Protein AF-A0A436WQN7-F1 (afdb_monomer)

Radius of gyration: 18.8 Å; Cα contacts (8 Å, |Δi|>4): 20; chains: 1; bounding box: 37×25×53 Å

Mean predicted aligned error: 8.04 Å

Secondary structure (DSSP, 8-state):
-PPP--S---TT-TT--PPPPPSSHHHHHHHHHH-HHHHHHS-HHHHHHHHHHHHHHHHHHHTPPPHHHHHHHHTT-

Sequence (77 aa):
KELSPGEPTGGEGQGLTLAKLPPDWASAIASFEGGPLVAEIFPATLRQSFVACKRQELNTFALNVSDFEIETYLESV

Structure (mmCIF, N/CA/C/O backbone):
data_AF-A0A436WQN7-F1
#
_entry.id   AF-A0A436WQN7-F1
#
loop_
_atom_site.group_PDB
_atom_site.id
_atom_site.type_symbol
_atom_site.label_atom_id
_atom_site.label_alt_id
_atom_site.label_comp_id
_atom_site.label_asym_id
_atom_site.label_entity_id
_atom_site.label_seq_id
_atom_site.pdbx_PDB_ins_code
_atom_site.Cartn_x
_atom_site.Cartn_y
_atom_site.Cartn_z
_atom_site.occupancy
_atom_site.B_iso_or_equiv
_atom_site.auth_seq_id
_atom_site.auth_comp_id
_atom_site.auth_asym_id
_atom_site.auth_atom_id
_atom_site.pdbx_PDB_model_num
ATOM 1 N N . LYS A 1 1 ? -8.939 -2.287 23.831 1.00 75.00 1 LYS A N 1
ATOM 2 C CA . LYS A 1 1 ? -8.268 -3.598 23.672 1.00 75.00 1 LYS A CA 1
ATOM 3 C C . LYS A 1 1 ? -6.794 -3.366 23.949 1.00 75.00 1 LYS A C 1
ATOM 5 O O . LYS A 1 1 ? -6.229 -2.503 23.293 1.00 75.00 1 LYS A O 1
ATOM 10 N N . GLU A 1 2 ? -6.210 -4.020 24.947 1.00 83.44 2 GLU A N 1
ATOM 11 C CA . GLU A 1 2 ? -4.770 -3.898 25.195 1.00 83.44 2 GLU A CA 1
ATOM 12 C C . GLU A 1 2 ? -4.022 -4.726 24.144 1.00 83.44 2 GLU A C 1
ATOM 14 O O .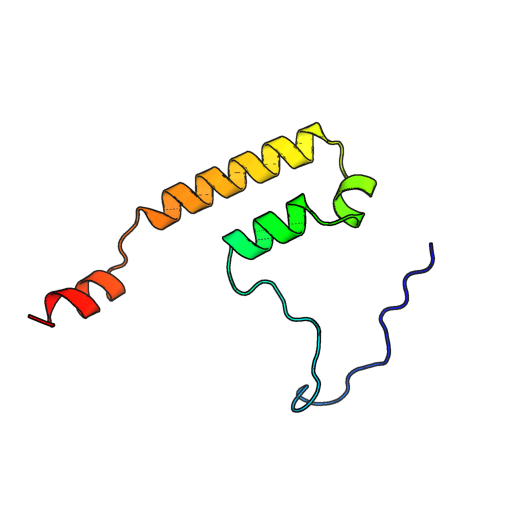 GLU A 1 2 ? -4.320 -5.905 23.947 1.00 83.44 2 GLU A O 1
ATOM 19 N N . LEU A 1 3 ? -3.121 -4.081 23.403 1.00 83.50 3 LEU A N 1
ATOM 20 C CA . LEU A 1 3 ? -2.266 -4.722 22.408 1.00 83.50 3 LEU A CA 1
ATOM 21 C C . LEU A 1 3 ? -0.909 -4.985 23.063 1.00 83.50 3 LEU A C 1
ATOM 23 O O . LEU A 1 3 ? -0.263 -4.046 23.522 1.00 83.50 3 LEU A O 1
ATOM 27 N N . SER A 1 4 ? -0.489 -6.251 23.115 1.00 87.94 4 SER A N 1
ATOM 28 C CA . SER A 1 4 ? 0.852 -6.620 23.574 1.00 87.94 4 SER A CA 1
ATOM 29 C C . SER A 1 4 ? 1.804 -6.687 22.375 1.00 87.94 4 SER A C 1
ATOM 31 O O . SER A 1 4 ? 1.457 -7.331 21.383 1.00 87.94 4 SER A O 1
ATOM 33 N N . PRO A 1 5 ? 2.990 -6.057 22.440 1.00 82.94 5 PRO A N 1
ATOM 34 C CA . PRO A 1 5 ? 3.972 -6.087 21.356 1.00 82.94 5 PRO A CA 1
ATOM 35 C C . PRO A 1 5 ? 4.704 -7.437 21.220 1.00 82.94 5 PRO A C 1
ATOM 37 O O . PRO A 1 5 ? 5.472 -7.607 20.278 1.00 82.94 5 PRO A O 1
ATOM 40 N N . GLY A 1 6 ? 4.462 -8.396 22.122 1.00 85.94 6 GLY A N 1
ATOM 41 C CA . GLY A 1 6 ? 5.190 -9.667 22.183 1.00 85.94 6 GLY A CA 1
ATOM 42 C C . GLY A 1 6 ? 6.470 -9.583 23.020 1.00 85.94 6 GLY A C 1
ATOM 43 O O . GLY A 1 6 ? 6.747 -8.565 23.656 1.00 85.94 6 GLY A O 1
ATOM 44 N N . GLU A 1 7 ? 7.232 -10.678 23.061 1.00 85.69 7 GLU A N 1
ATOM 45 C CA . GLU A 1 7 ? 8.521 -10.715 23.759 1.00 8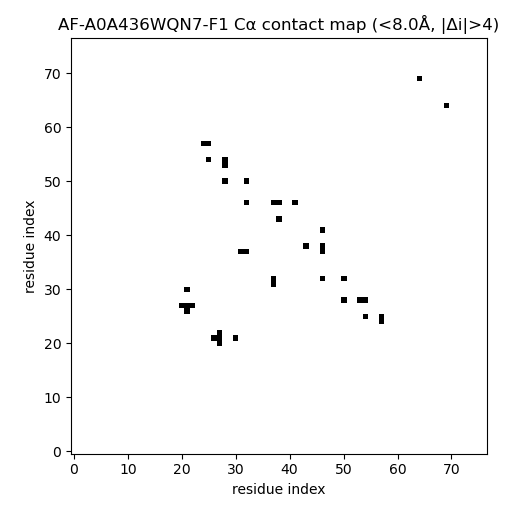5.69 7 GLU A CA 1
ATOM 46 C C . GLU A 1 7 ? 9.595 -9.934 22.979 1.00 85.69 7 GLU A C 1
ATOM 48 O O . GLU A 1 7 ? 9.611 -9.984 21.746 1.00 85.69 7 GLU A O 1
ATOM 53 N N . PRO A 1 8 ? 10.519 -9.228 23.661 1.00 84.31 8 PRO A N 1
ATOM 54 C CA . PRO A 1 8 ? 11.624 -8.549 22.998 1.00 84.31 8 PRO A CA 1
ATOM 55 C C . PRO A 1 8 ? 12.483 -9.529 22.196 1.00 84.31 8 PRO A C 1
ATOM 57 O O . PRO A 1 8 ? 13.095 -10.445 22.744 1.00 84.31 8 PRO A O 1
ATOM 60 N N . THR A 1 9 ? 12.586 -9.305 20.893 1.00 77.69 9 THR A N 1
ATOM 61 C CA . THR A 1 9 ? 13.538 -10.017 20.041 1.00 77.69 9 THR A CA 1
ATOM 62 C C . THR A 1 9 ? 14.913 -9.369 20.206 1.00 77.69 9 THR A C 1
ATOM 64 O O . THR A 1 9 ? 15.149 -8.281 19.685 1.00 77.69 9 THR A O 1
ATOM 67 N N . GLY A 1 10 ? 15.810 -9.983 20.983 1.00 71.00 10 GLY A N 1
ATOM 68 C CA . GLY A 1 10 ? 17.214 -9.557 21.061 1.00 71.00 10 GLY A CA 1
ATOM 69 C C . GLY A 1 10 ? 18.017 -9.893 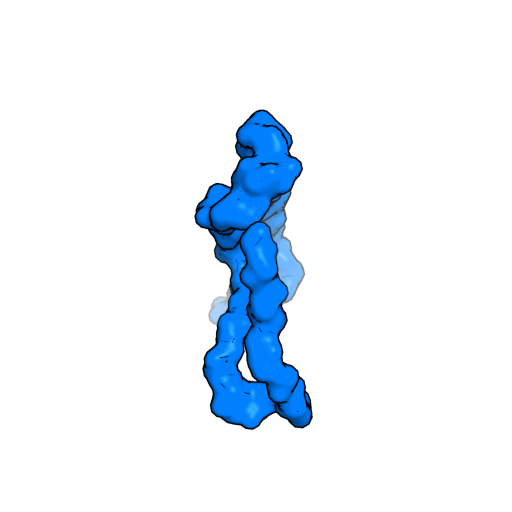19.788 1.00 71.00 10 GLY A C 1
ATOM 70 O O . GLY A 1 10 ? 17.579 -10.705 18.976 1.00 71.00 10 GLY A O 1
ATOM 71 N N . GLY A 1 11 ? 19.220 -9.315 19.647 1.00 71.75 11 GLY A N 1
ATOM 72 C CA . GLY A 1 11 ? 20.204 -9.649 18.597 1.00 71.75 11 GLY A CA 1
ATOM 73 C C . GLY A 1 11 ? 19.792 -9.318 17.150 1.00 71.75 11 GLY A C 1
ATOM 74 O O . GLY A 1 11 ? 18.769 -8.691 16.907 1.00 71.75 11 GLY A O 1
ATOM 75 N N . GLU A 1 12 ? 20.591 -9.776 16.176 1.00 65.94 12 GLU A N 1
ATOM 76 C CA . GLU A 1 12 ? 20.406 -9.592 14.715 1.00 65.94 12 GLU A CA 1
ATOM 77 C C . GLU A 1 12 ? 19.179 -10.335 14.123 1.00 65.94 12 GLU A C 1
ATOM 79 O O . GLU A 1 12 ? 19.096 -10.546 12.916 1.00 65.94 12 GLU A O 1
ATOM 84 N N . GLY A 1 13 ? 18.224 -10.804 14.939 1.00 61.66 13 GLY A N 1
ATOM 85 C CA . GLY A 1 13 ? 17.027 -11.520 14.465 1.00 61.66 13 GLY A CA 1
ATOM 86 C C . GLY A 1 13 ? 17.297 -12.846 13.728 1.00 61.66 13 GLY A C 1
ATOM 87 O O . GLY A 1 13 ? 16.366 -13.480 13.229 1.00 61.66 13 GLY A O 1
ATOM 88 N N . GLN A 1 14 ? 18.556 -13.287 13.656 1.00 58.94 14 GLN A N 1
ATOM 89 C CA . GLN A 1 14 ? 18.975 -14.499 12.959 1.00 58.94 14 GLN A CA 1
ATOM 90 C C . GLN A 1 14 ? 18.409 -15.738 13.673 1.00 58.94 14 GLN A C 1
ATOM 92 O O . GLN A 1 14 ? 18.712 -15.993 14.835 1.00 58.94 14 GLN A O 1
ATOM 97 N N . GLY A 1 15 ? 17.573 -16.509 12.971 1.00 66.44 15 GLY A N 1
ATOM 98 C CA . GLY A 1 15 ? 16.994 -17.768 13.462 1.00 66.44 15 GLY A CA 1
ATOM 99 C C . GLY A 1 15 ? 15.565 -17.679 14.009 1.00 66.44 15 GLY A C 1
ATOM 100 O O . GLY A 1 15 ? 14.969 -18.717 14.289 1.00 66.44 15 GLY A O 1
ATOM 101 N N . LEU A 1 16 ? 14.975 -16.482 14.113 1.00 73.12 16 LEU A N 1
ATOM 102 C CA . LEU A 1 16 ? 13.580 -16.317 14.530 1.00 73.12 16 LEU A CA 1
ATOM 103 C C . LEU A 1 16 ? 12.645 -16.250 13.315 1.00 73.12 16 LEU A C 1
ATOM 105 O O . LEU A 1 16 ? 12.867 -15.489 12.373 1.00 73.12 16 LEU A O 1
ATOM 109 N N . THR A 1 17 ? 11.559 -17.028 13.343 1.00 76.62 17 THR A N 1
ATOM 110 C CA . THR A 1 17 ? 10.490 -16.928 12.336 1.00 76.62 17 THR A CA 1
ATOM 111 C C . THR A 1 17 ? 9.514 -15.836 12.762 1.00 76.62 17 THR A C 1
ATOM 113 O O . THR A 1 17 ? 8.533 -16.101 13.453 1.00 76.62 17 THR A O 1
ATOM 116 N N . LEU A 1 18 ? 9.816 -14.592 12.389 1.00 81.81 18 LEU A N 1
ATOM 117 C CA . LEU A 1 18 ? 8.971 -13.429 12.666 1.00 81.81 18 LEU A CA 1
ATOM 118 C C . LEU A 1 18 ? 8.025 -13.134 11.500 1.00 81.81 18 LEU A C 1
ATOM 120 O O . LEU A 1 18 ? 8.320 -13.452 10.343 1.00 81.81 18 LEU A O 1
ATOM 124 N N . ALA A 1 19 ? 6.899 -12.486 11.808 1.00 85.19 19 ALA A N 1
ATOM 125 C CA . ALA A 1 19 ? 6.031 -11.921 10.784 1.00 85.19 19 ALA A CA 1
ATOM 126 C C . ALA A 1 19 ? 6.833 -10.908 9.956 1.00 85.19 19 ALA A C 1
ATOM 128 O O . ALA A 1 19 ? 7.405 -9.959 10.494 1.00 85.19 19 ALA A O 1
ATOM 129 N N . LYS A 1 20 ? 6.906 -11.142 8.647 1.00 87.44 20 LYS A N 1
ATOM 130 C CA . LYS A 1 20 ? 7.632 -10.277 7.718 1.00 87.44 20 LYS A CA 1
ATOM 131 C C . LYS A 1 20 ? 6.719 -9.175 7.206 1.00 87.44 20 LYS A C 1
ATOM 133 O O . LYS A 1 20 ? 5.501 -9.341 7.136 1.00 87.44 20 LYS A O 1
ATOM 138 N N . LEU A 1 21 ? 7.332 -8.065 6.808 1.00 91.81 21 LEU A N 1
ATOM 139 C CA . LEU A 1 21 ? 6.633 -7.055 6.030 1.00 91.81 21 LEU A CA 1
ATOM 140 C C . LEU A 1 21 ? 6.220 -7.636 4.668 1.00 91.81 21 LEU A C 1
ATOM 142 O O . LEU A 1 21 ? 6.893 -8.543 4.164 1.00 91.81 21 LEU A O 1
ATOM 146 N N . PRO A 1 22 ? 5.138 -7.115 4.065 1.00 95.56 22 PRO A N 1
ATOM 147 C CA . PRO A 1 22 ? 4.804 -7.425 2.685 1.00 95.56 22 PRO A CA 1
ATOM 148 C C . PRO A 1 22 ? 6.026 -7.187 1.780 1.00 95.56 22 PRO A C 1
ATOM 150 O O . PRO A 1 22 ? 6.664 -6.140 1.904 1.00 95.56 22 PRO A O 1
ATOM 153 N N . PRO A 1 23 ? 6.377 -8.143 0.904 1.00 94.31 23 PRO A N 1
ATOM 154 C CA . PRO A 1 23 ? 7.628 -8.091 0.145 1.00 94.31 23 PRO A CA 1
ATOM 155 C C . PRO A 1 23 ? 7.574 -7.119 -1.038 1.00 94.31 23 PRO A C 1
ATOM 157 O O . PRO A 1 23 ? 8.606 -6.786 -1.611 1.00 94.31 23 PRO A O 1
ATOM 160 N N . ASP A 1 24 ? 6.376 -6.677 -1.408 1.00 94.38 24 ASP A N 1
ATOM 161 C CA . ASP A 1 24 ? 6.129 -5.834 -2.563 1.00 94.38 24 ASP A CA 1
ATOM 162 C C . ASP A 1 24 ? 4.933 -4.903 -2.320 1.00 94.38 24 ASP A C 1
ATOM 164 O O . ASP A 1 24 ? 4.156 -5.045 -1.365 1.00 94.38 24 ASP A O 1
ATOM 168 N N . TRP A 1 25 ? 4.787 -3.929 -3.216 1.00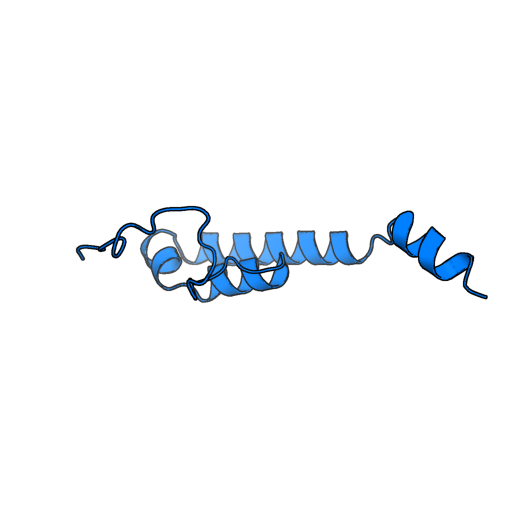 94.94 25 TRP A N 1
ATOM 169 C CA . TRP A 1 25 ? 3.762 -2.900 -3.113 1.00 94.94 25 TRP A CA 1
ATOM 170 C C . TRP A 1 25 ? 2.337 -3.464 -3.253 1.00 94.94 25 TRP A C 1
ATOM 172 O O . TRP A 1 25 ? 1.442 -3.054 -2.510 1.00 94.94 25 TRP A O 1
ATOM 182 N N . ALA A 1 26 ? 2.108 -4.443 -4.132 1.00 96.44 26 ALA A N 1
ATOM 183 C CA . ALA A 1 26 ? 0.787 -5.045 -4.315 1.00 96.44 26 ALA A CA 1
ATOM 184 C C . ALA A 1 26 ? 0.331 -5.776 -3.041 1.00 96.44 26 ALA A C 1
ATOM 186 O O . ALA A 1 26 ? -0.786 -5.565 -2.558 1.00 96.44 26 ALA A O 1
ATOM 187 N N . SER A 1 27 ? 1.228 -6.561 -2.444 1.00 96.56 27 SER A N 1
ATOM 188 C CA . SER A 1 27 ? 1.012 -7.269 -1.181 1.00 96.56 27 SER A CA 1
ATOM 189 C C . SER A 1 27 ? 0.763 -6.308 -0.011 1.00 96.56 27 SER A C 1
ATOM 191 O O . SER A 1 27 ? -0.049 -6.597 0.875 1.00 96.56 27 SER A O 1
ATOM 193 N N . ALA A 1 28 ? 1.409 -5.137 -0.003 1.00 96.75 28 ALA A N 1
ATOM 194 C CA . ALA A 1 28 ? 1.171 -4.100 1.000 1.00 96.75 28 ALA A CA 1
ATOM 195 C C . ALA A 1 28 ? -0.221 -3.461 0.862 1.00 96.75 28 ALA A C 1
ATOM 197 O O . ALA A 1 28 ? -0.917 -3.287 1.865 1.00 96.75 28 ALA A O 1
ATOM 198 N N . ILE A 1 29 ? -0.661 -3.169 -0.369 1.00 96.81 29 ILE A N 1
ATOM 199 C CA . ILE A 1 29 ? -2.015 -2.660 -0.642 1.00 96.81 29 ILE A CA 1
ATOM 200 C C . ILE A 1 29 ? -3.068 -3.680 -0.189 1.00 96.81 29 ILE A C 1
ATOM 202 O O . ILE A 1 29 ? -4.022 -3.305 0.493 1.00 96.81 29 ILE A O 1
ATOM 206 N N . ALA A 1 30 ? -2.878 -4.964 -0.508 1.00 95.81 30 ALA A N 1
ATOM 207 C CA . ALA A 1 30 ? -3.785 -6.033 -0.086 1.00 95.81 30 ALA A CA 1
ATOM 208 C C . ALA A 1 30 ? -3.851 -6.162 1.447 1.00 95.81 30 ALA A C 1
ATOM 210 O O . ALA A 1 30 ? -4.935 -6.284 2.020 1.00 95.81 30 ALA A O 1
ATOM 211 N N . SER A 1 31 ? -2.699 -6.066 2.120 1.00 95.25 31 SER A N 1
ATOM 212 C CA . SER A 1 31 ? -2.612 -6.107 3.586 1.00 95.25 31 SER A CA 1
ATOM 213 C C . SER A 1 31 ? -3.323 -4.919 4.246 1.00 95.25 31 SER A C 1
ATOM 215 O O . SER A 1 31 ? -3.966 -5.083 5.280 1.00 95.25 31 SER A O 1
ATOM 217 N N . PHE A 1 32 ? -3.250 -3.728 3.643 1.00 95.62 32 PHE A N 1
ATOM 218 C CA . PHE A 1 32 ? -3.977 -2.543 4.106 1.00 95.62 32 PHE A CA 1
ATOM 219 C C . PHE A 1 32 ? -5.495 -2.674 3.905 1.00 95.62 32 PHE A C 1
ATOM 221 O O . PHE A 1 32 ? -6.266 -2.321 4.795 1.00 95.62 32 PHE A O 1
ATOM 228 N N . GLU A 1 33 ? -5.932 -3.182 2.749 1.00 95.25 33 GLU A N 1
ATOM 229 C CA . GLU A 1 33 ? -7.354 -3.331 2.408 1.00 95.25 33 GLU A CA 1
ATOM 230 C C . GLU A 1 33 ? -8.055 -4.394 3.271 1.00 95.25 33 GLU A C 1
ATOM 232 O O . GLU A 1 33 ? -9.183 -4.173 3.713 1.00 95.25 33 GLU A O 1
ATOM 237 N N . GLY A 1 34 ? -7.380 -5.519 3.539 1.00 92.75 34 GLY A N 1
ATOM 238 C CA . GLY A 1 34 ? -7.903 -6.620 4.356 1.00 92.75 34 GLY A CA 1
ATOM 239 C C . GLY A 1 34 ? -7.628 -6.504 5.861 1.00 92.75 34 GLY A C 1
ATOM 240 O O . GLY A 1 34 ? -8.138 -7.309 6.640 1.00 92.75 34 GLY A O 1
ATOM 241 N N . GLY A 1 35 ? -6.813 -5.534 6.287 1.00 90.62 35 GLY A N 1
ATOM 242 C CA . GLY A 1 35 ? -6.386 -5.381 7.676 1.00 90.62 35 GLY A CA 1
ATOM 243 C C . GLY A 1 35 ? -7.516 -4.900 8.603 1.00 90.62 35 GLY A C 1
ATOM 244 O O . GLY A 1 35 ? -8.148 -3.881 8.316 1.00 90.62 35 GLY A O 1
ATOM 245 N N . PRO A 1 36 ? -7.750 -5.552 9.760 1.00 87.69 36 PRO A N 1
ATOM 246 C CA . PRO A 1 36 ? -8.874 -5.212 10.639 1.00 87.69 36 PRO A CA 1
ATOM 247 C C . PRO A 1 36 ? -8.715 -3.840 11.313 1.00 87.69 36 PRO A C 1
ATOM 249 O O . PRO A 1 36 ? -9.690 -3.111 11.468 1.00 87.69 36 PRO A O 1
ATOM 252 N N . LEU A 1 37 ? -7.481 -3.449 11.650 1.00 90.62 37 LEU A N 1
ATOM 253 C CA . LEU A 1 37 ? -7.200 -2.227 12.411 1.00 90.62 37 LEU A CA 1
ATOM 254 C C . LEU A 1 37 ? -7.508 -0.949 11.615 1.00 90.62 37 LEU A C 1
ATOM 256 O O . LEU A 1 37 ? -7.996 0.037 12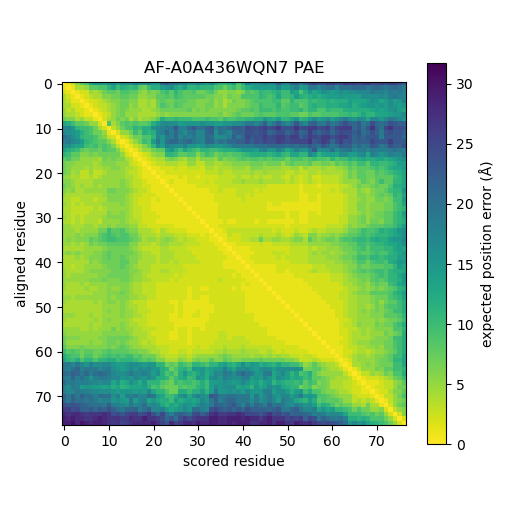.155 1.00 90.62 37 LEU A O 1
ATOM 260 N N . VAL A 1 38 ? -7.244 -0.964 10.308 1.00 91.94 38 VAL A N 1
ATOM 261 C CA . VAL A 1 38 ? -7.419 0.210 9.440 1.00 91.94 38 VAL A CA 1
ATOM 262 C C . VAL A 1 38 ? -8.897 0.604 9.356 1.00 91.94 38 VAL A C 1
ATOM 264 O O . VAL A 1 38 ? -9.219 1.792 9.324 1.00 91.94 38 VAL A O 1
ATOM 267 N N . ALA A 1 39 ? -9.799 -0.382 9.362 1.00 91.50 39 ALA A N 1
ATOM 268 C CA . ALA A 1 39 ? -11.241 -0.158 9.343 1.00 91.50 39 ALA A CA 1
ATOM 269 C C . ALA A 1 39 ? -11.782 0.455 10.646 1.00 91.50 39 ALA A C 1
ATOM 271 O O . ALA A 1 39 ? -12.812 1.123 10.601 1.00 91.50 39 ALA A O 1
ATOM 272 N N . GLU A 1 40 ? -11.088 0.264 11.773 1.00 92.44 40 GLU A N 1
ATOM 273 C CA . GLU A 1 40 ? -11.427 0.882 13.062 1.00 92.44 40 GLU A CA 1
ATOM 274 C C . GLU A 1 40 ? -10.985 2.354 13.132 1.00 92.44 40 GLU A C 1
ATOM 276 O O . GLU A 1 40 ? -11.615 3.156 13.818 1.00 92.44 40 GLU A O 1
ATOM 281 N N . ILE A 1 41 ? -9.917 2.720 12.414 1.00 93.31 41 ILE A N 1
ATOM 282 C CA . ILE A 1 41 ? -9.298 4.055 12.482 1.00 93.31 41 ILE A CA 1
ATOM 283 C C . ILE A 1 41 ? -9.880 5.011 11.431 1.00 93.31 41 ILE A C 1
ATOM 285 O O . ILE A 1 41 ? -10.084 6.191 11.717 1.00 93.31 41 ILE A O 1
ATOM 289 N N . PHE A 1 42 ? -10.139 4.528 10.209 1.00 95.12 42 PHE A N 1
ATOM 290 C CA . PHE A 1 42 ? -10.484 5.385 9.072 1.00 95.12 42 PHE A CA 1
ATOM 291 C C . PHE A 1 42 ? -11.875 5.105 8.477 1.00 95.12 42 PHE A C 1
ATOM 293 O O . PHE A 1 42 ? -12.252 3.941 8.284 1.00 95.12 42 PHE A O 1
ATOM 300 N N . PRO A 1 43 ? -12.610 6.157 8.051 1.00 96.19 43 PRO A N 1
ATOM 301 C CA . PRO A 1 43 ? -13.869 6.002 7.328 1.00 96.19 43 PRO A CA 1
ATOM 302 C C . PRO A 1 43 ? -13.720 5.167 6.051 1.00 96.19 43 PRO A C 1
ATOM 304 O O . PRO A 1 43 ? -12.704 5.238 5.355 1.00 96.19 43 PRO A O 1
ATOM 307 N N . ALA A 1 44 ? -14.770 4.422 5.695 1.00 95.88 44 ALA A N 1
ATOM 308 C CA . ALA A 1 44 ? -14.769 3.543 4.523 1.00 95.88 44 ALA A CA 1
ATOM 309 C C . ALA A 1 44 ? -14.416 4.274 3.218 1.00 95.88 44 ALA A C 1
ATOM 311 O O . ALA A 1 44 ? -13.607 3.768 2.443 1.00 95.88 44 ALA A O 1
ATOM 312 N N . THR A 1 45 ? -14.949 5.482 3.013 1.00 97.62 45 THR A N 1
ATOM 313 C CA . THR A 1 45 ? -14.685 6.294 1.815 1.00 97.62 45 THR A CA 1
ATOM 314 C C . THR A 1 45 ? -13.202 6.614 1.651 1.00 97.62 45 THR A C 1
ATOM 316 O O . THR A 1 45 ? -12.669 6.488 0.554 1.00 97.62 45 THR A O 1
ATOM 319 N N . LEU A 1 46 ? -12.507 6.972 2.737 1.00 96.94 46 LEU A N 1
ATOM 320 C CA . LEU A 1 46 ? -11.073 7.261 2.682 1.00 96.94 46 LEU A CA 1
ATOM 321 C C . LEU A 1 46 ? -10.286 6.010 2.299 1.00 96.94 46 LEU A C 1
ATOM 323 O O . LEU A 1 46 ? -9.427 6.072 1.425 1.00 96.94 46 LEU A O 1
ATOM 327 N N . ARG A 1 47 ? -10.602 4.869 2.921 1.00 96.94 47 ARG A N 1
ATOM 328 C CA . ARG A 1 47 ? -9.917 3.599 2.646 1.00 96.94 47 ARG A CA 1
ATOM 329 C C . ARG A 1 47 ? -10.093 3.175 1.189 1.00 96.94 47 ARG A C 1
ATOM 331 O O . ARG A 1 47 ? -9.109 2.832 0.543 1.00 96.94 47 ARG A O 1
ATOM 338 N N . GLN A 1 48 ? -11.315 3.254 0.663 1.00 97.50 48 GLN A N 1
ATOM 339 C CA . GLN A 1 48 ? -11.618 2.915 -0.730 1.00 97.50 48 GLN A CA 1
ATOM 340 C C . GLN A 1 48 ? -10.871 3.823 -1.711 1.00 97.50 48 GLN A C 1
ATOM 342 O O . GLN A 1 48 ? -10.185 3.324 -2.603 1.00 97.50 48 GLN A O 1
ATOM 347 N N . SER A 1 49 ? -10.938 5.144 -1.514 1.00 98.06 49 SER A N 1
ATOM 348 C CA . SER A 1 49 ? -10.237 6.106 -2.372 1.00 98.06 49 SER A CA 1
ATOM 349 C C . SER A 1 49 ? -8.718 5.939 -2.309 1.00 98.06 49 SER A C 1
ATOM 351 O O . SER A 1 49 ? -8.047 6.003 -3.337 1.00 98.06 49 SER A O 1
ATOM 353 N N . PHE A 1 50 ? -8.165 5.677 -1.122 1.00 97.94 50 PHE A N 1
ATOM 354 C CA . PHE A 1 50 ? -6.732 5.454 -0.947 1.00 97.94 50 PHE A CA 1
ATOM 355 C C . PHE A 1 50 ? -6.259 4.186 -1.664 1.00 97.94 50 PHE A C 1
ATOM 357 O O . PHE A 1 50 ? -5.287 4.232 -2.415 1.00 97.94 50 PHE A O 1
ATOM 364 N N . VAL A 1 51 ? -6.973 3.068 -1.491 1.00 97.81 51 VAL A N 1
ATOM 365 C CA . VAL A 1 51 ? -6.650 1.808 -2.174 1.00 97.81 51 VAL A CA 1
ATOM 366 C C . VAL A 1 51 ? -6.747 1.965 -3.693 1.00 97.81 51 VAL A C 1
ATOM 368 O O . VAL A 1 51 ? -5.861 1.498 -4.409 1.00 97.81 51 VAL A O 1
ATOM 371 N N . ALA A 1 52 ? -7.777 2.651 -4.199 1.00 98.06 52 ALA A N 1
ATOM 372 C CA . ALA A 1 52 ? -7.919 2.923 -5.629 1.00 98.06 52 ALA A CA 1
ATOM 373 C C . ALA A 1 52 ? -6.736 3.738 -6.180 1.00 98.06 52 ALA A C 1
ATOM 375 O O . ALA A 1 52 ? -6.159 3.366 -7.202 1.00 98.06 52 ALA A O 1
ATOM 376 N N . CYS A 1 53 ? -6.328 4.792 -5.467 1.00 98.38 53 CYS A N 1
ATOM 377 C CA . CYS A 1 53 ? -5.173 5.612 -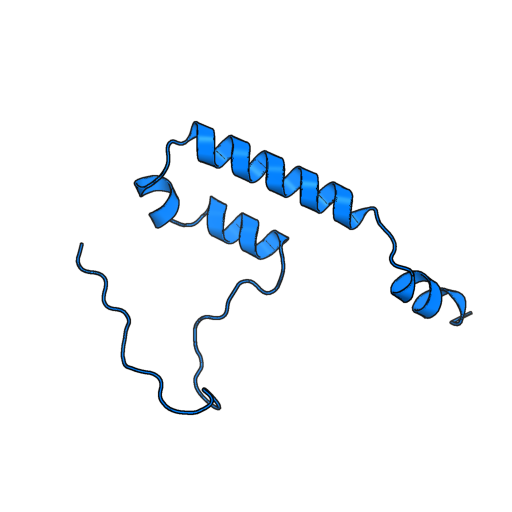5.828 1.00 98.38 53 CYS A CA 1
ATOM 378 C C . CYS A 1 53 ? -3.880 4.781 -5.865 1.00 98.38 53 CYS A C 1
ATOM 380 O O . CYS A 1 53 ? -3.164 4.781 -6.862 1.00 98.38 53 CYS A O 1
ATOM 382 N N . LYS A 1 54 ? -3.616 3.976 -4.828 1.00 97.88 54 LYS A N 1
ATOM 383 C CA . LYS A 1 54 ? -2.405 3.143 -4.775 1.00 97.88 54 LYS A CA 1
ATOM 384 C C . LYS A 1 54 ? -2.365 2.050 -5.836 1.00 97.88 54 LYS A C 1
ATOM 386 O O . LYS A 1 54 ? -1.295 1.763 -6.361 1.00 97.88 54 LYS A O 1
ATOM 391 N N . ARG A 1 55 ? -3.515 1.494 -6.222 1.00 97.44 55 ARG A N 1
ATOM 392 C CA . ARG A 1 55 ? -3.607 0.591 -7.381 1.00 97.44 55 ARG A CA 1
ATOM 393 C C . ARG A 1 55 ? -3.291 1.311 -8.692 1.00 97.44 55 ARG A C 1
ATOM 395 O O . ARG A 1 55 ? -2.594 0.754 -9.531 1.00 97.44 55 ARG A O 1
ATOM 402 N N . GLN A 1 56 ? -3.772 2.541 -8.867 1.00 97.69 56 GLN A N 1
ATOM 403 C CA . GLN A 1 56 ? -3.461 3.343 -10.050 1.00 97.69 56 GLN A CA 1
ATOM 404 C C . GLN A 1 56 ? -1.964 3.671 -10.142 1.00 97.69 56 GLN A C 1
ATOM 406 O O . GLN A 1 56 ? -1.375 3.518 -11.213 1.00 97.69 56 GLN A O 1
ATOM 411 N N . GLU A 1 57 ? -1.349 4.089 -9.034 1.00 97.12 57 GLU A N 1
ATOM 412 C CA . GLU A 1 57 ? 0.093 4.345 -8.961 1.00 97.12 57 GLU A CA 1
ATOM 413 C C . GLU A 1 57 ? 0.892 3.084 -9.326 1.00 97.12 57 GLU A C 1
ATOM 415 O O . GLU A 1 57 ? 1.764 3.146 -10.191 1.00 97.12 57 GLU A O 1
ATOM 420 N N . LEU A 1 58 ? 0.539 1.928 -8.747 1.00 95.19 58 LEU A N 1
ATOM 421 C CA . LEU A 1 58 ? 1.187 0.648 -9.041 1.00 95.19 58 LEU A CA 1
ATOM 422 C C . LEU A 1 58 ? 1.058 0.256 -10.517 1.00 95.19 58 LEU A C 1
ATOM 424 O O . LEU A 1 58 ? 2.045 -0.129 -11.136 1.00 95.19 58 LEU A O 1
ATOM 428 N N . ASN A 1 59 ? -0.139 0.372 -11.095 1.00 93.81 59 ASN A N 1
ATOM 429 C CA . ASN A 1 59 ? -0.357 0.064 -12.508 1.00 93.81 59 ASN A CA 1
ATOM 430 C C . ASN A 1 59 ? 0.468 0.981 -13.415 1.00 93.81 59 ASN A C 1
ATOM 432 O O . ASN A 1 59 ? 1.004 0.531 -14.418 1.00 93.81 59 ASN A O 1
ATOM 436 N N . THR A 1 60 ? 0.589 2.258 -13.053 1.00 93.25 60 THR A N 1
ATOM 437 C CA . THR A 1 60 ? 1.423 3.213 -13.792 1.00 93.25 60 THR A CA 1
ATOM 438 C C . THR A 1 60 ? 2.896 2.833 -13.683 1.00 93.25 60 THR A C 1
ATOM 440 O O . THR A 1 60 ? 3.604 2.822 -14.684 1.00 93.25 60 THR A O 1
ATOM 443 N N . PHE A 1 61 ? 3.353 2.471 -12.482 1.00 88.50 61 PHE A N 1
ATOM 444 C CA . PHE A 1 61 ? 4.719 2.020 -12.248 1.00 88.50 61 PHE A CA 1
ATOM 445 C C . PHE A 1 61 ? 5.048 0.762 -13.061 1.00 88.50 61 PHE A C 1
ATOM 447 O O . PHE A 1 61 ? 6.059 0.750 -13.750 1.00 88.50 61 PHE A O 1
ATOM 454 N N . ALA A 1 62 ? 4.161 -0.236 -13.072 1.00 87.06 62 ALA A N 1
ATOM 455 C CA . ALA A 1 62 ? 4.350 -1.505 -13.778 1.00 87.06 62 ALA A CA 1
ATOM 456 C C . ALA A 1 62 ? 4.441 -1.380 -15.311 1.00 87.06 62 ALA A C 1
ATOM 458 O O . ALA A 1 62 ? 4.879 -2.315 -15.973 1.00 87.06 62 ALA A O 1
ATOM 459 N N . LEU A 1 63 ? 4.016 -0.250 -15.886 1.00 86.12 63 LEU A N 1
ATOM 460 C CA . LEU A 1 63 ? 4.181 0.036 -17.314 1.00 86.12 63 LEU A CA 1
ATOM 461 C C . LEU A 1 63 ? 5.572 0.586 -17.658 1.00 86.12 63 LEU A C 1
ATOM 463 O O . LEU A 1 63 ? 5.907 0.675 -18.838 1.00 86.12 63 LEU A O 1
ATOM 467 N N . ASN A 1 64 ? 6.367 0.983 -16.662 1.00 82.62 64 ASN A N 1
ATOM 468 C CA . ASN A 1 64 ? 7.729 1.444 -16.891 1.00 82.62 64 ASN A CA 1
ATOM 469 C C . ASN A 1 64 ? 8.656 0.234 -16.971 1.00 82.62 64 ASN A C 1
ATOM 471 O O . ASN A 1 64 ? 8.796 -0.499 -15.997 1.00 82.62 64 ASN A O 1
ATOM 475 N N . VAL A 1 65 ? 9.305 0.064 -18.122 1.00 73.06 65 VAL A N 1
ATOM 476 C CA . VAL A 1 65 ? 10.443 -0.847 -18.260 1.00 73.06 65 VAL A CA 1
ATOM 477 C C . VAL A 1 65 ? 11.681 -0.081 -17.817 1.00 73.06 65 VAL A C 1
ATOM 479 O O . VAL A 1 65 ? 11.980 0.980 -18.364 1.00 73.06 65 VAL A O 1
ATOM 482 N N . SER A 1 66 ? 12.362 -0.582 -16.794 1.00 76.75 66 SER A N 1
ATOM 483 C CA . SER A 1 66 ? 13.585 0.034 -16.283 1.00 76.75 66 SER A CA 1
ATOM 484 C C . SER A 1 66 ? 14.769 -0.187 -17.226 1.00 76.75 66 SER A C 1
ATOM 486 O O . SER A 1 66 ? 14.826 -1.189 -17.941 1.00 76.75 66 SER A O 1
ATOM 488 N N . ASP A 1 67 ? 15.757 0.710 -1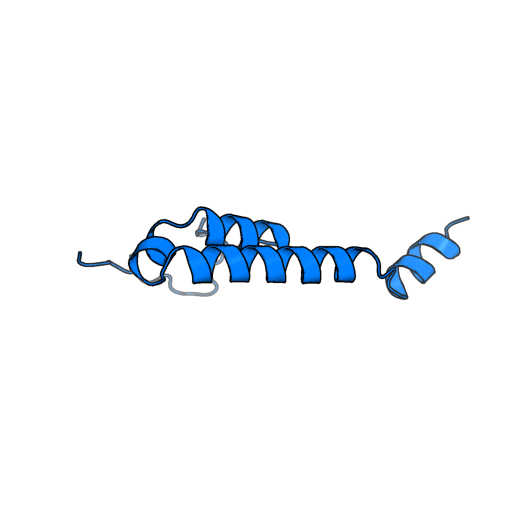7.177 1.00 75.25 67 ASP A N 1
ATOM 489 C CA . ASP A 1 67 ? 17.006 0.560 -17.938 1.00 75.25 67 ASP A CA 1
ATOM 490 C C . ASP A 1 67 ? 17.702 -0.774 -17.616 1.00 75.25 67 ASP A C 1
ATOM 492 O O . ASP A 1 67 ? 18.196 -1.444 -18.514 1.00 75.25 67 ASP A O 1
ATOM 496 N N . PHE A 1 68 ? 17.633 -1.227 -16.357 1.00 78.88 68 PHE A N 1
ATOM 497 C CA . PHE A 1 68 ? 18.142 -2.536 -15.935 1.00 78.88 68 PHE A CA 1
ATOM 498 C C . PHE A 1 68 ? 17.450 -3.705 -16.648 1.00 78.88 68 PHE A C 1
ATOM 500 O O . PHE A 1 68 ? 18.111 -4.656 -17.063 1.00 78.88 68 PHE A O 1
ATOM 507 N N . GLU A 1 69 ? 16.122 -3.666 -16.787 1.00 77.00 69 GLU A N 1
ATOM 508 C CA . GLU A 1 69 ? 15.383 -4.701 -17.517 1.00 77.00 69 GLU A CA 1
ATOM 509 C C . GLU A 1 69 ? 15.742 -4.676 -19.002 1.00 77.00 69 GLU A C 1
ATOM 511 O O . GLU A 1 69 ? 15.953 -5.732 -19.593 1.00 77.00 69 GLU A O 1
ATOM 516 N N . ILE A 1 70 ? 15.875 -3.484 -19.591 1.00 75.50 70 ILE A N 1
ATOM 517 C CA . ILE A 1 70 ? 16.335 -3.329 -20.973 1.00 75.50 70 ILE A CA 1
ATOM 518 C C . ILE A 1 70 ? 17.724 -3.948 -21.138 1.00 75.50 70 ILE A C 1
ATOM 520 O O . ILE A 1 70 ? 17.865 -4.855 -21.948 1.00 75.50 70 ILE A O 1
ATOM 524 N N . GLU A 1 71 ? 18.718 -3.536 -20.352 1.00 77.88 71 GLU A N 1
ATOM 525 C CA . GLU A 1 71 ? 20.097 -4.042 -20.420 1.00 77.88 71 GLU A CA 1
ATOM 526 C C . GLU A 1 71 ? 20.173 -5.562 -20.204 1.00 77.88 71 GLU A C 1
ATOM 528 O O . GLU A 1 71 ? 20.847 -6.266 -20.956 1.00 77.88 71 GLU A O 1
ATOM 533 N N . THR A 1 72 ? 19.423 -6.091 -19.233 1.00 76.81 72 THR A N 1
ATOM 534 C CA . THR A 1 72 ? 19.420 -7.528 -18.913 1.00 76.81 72 THR A CA 1
ATOM 535 C C . THR A 1 72 ? 18.824 -8.374 -20.040 1.00 76.81 72 THR A C 1
ATOM 537 O O . THR A 1 72 ? 19.305 -9.479 -20.293 1.00 76.81 72 THR A O 1
ATOM 540 N N . TYR A 1 73 ? 17.779 -7.891 -20.720 1.00 71.62 73 TYR A N 1
ATOM 541 C CA . TYR A 1 73 ? 17.109 -8.663 -21.770 1.00 71.62 73 TYR A CA 1
ATOM 542 C C . TYR A 1 73 ? 17.675 -8.406 -23.178 1.00 71.62 73 TYR A C 1
ATOM 544 O O . TYR A 1 73 ? 17.690 -9.341 -23.981 1.00 71.62 73 TYR A O 1
ATOM 552 N N . LEU A 1 74 ? 18.177 -7.205 -23.497 1.00 68.00 74 LEU A N 1
ATOM 553 C CA . LEU A 1 74 ? 18.671 -6.870 -24.846 1.00 68.00 74 LEU A CA 1
ATOM 554 C C . LEU A 1 74 ? 20.028 -7.484 -25.194 1.00 68.00 74 LEU A C 1
ATOM 556 O O . LEU A 1 74 ? 20.243 -7.796 -26.360 1.00 68.00 74 LEU A O 1
ATOM 560 N N . GLU A 1 75 ? 20.925 -7.685 -24.227 1.00 60.22 75 GLU A N 1
ATOM 561 C CA . GLU A 1 75 ? 22.218 -8.344 -24.483 1.00 60.22 75 GLU A CA 1
ATOM 562 C C . GLU A 1 75 ? 22.122 -9.881 -24.503 1.00 60.22 75 GLU A C 1
ATOM 564 O O . GLU A 1 75 ? 23.101 -10.566 -24.792 1.00 60.22 75 GLU A O 1
ATOM 569 N N . SER A 1 76 ? 20.946 -10.443 -24.197 1.00 57.72 76 SER A N 1
ATOM 570 C CA . SER A 1 76 ? 20.747 -11.890 -24.037 1.00 57.72 76 SER A CA 1
ATOM 571 C C . SER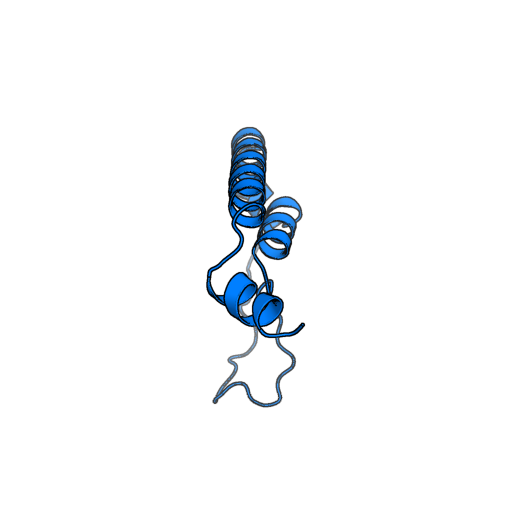 A 1 76 ? 20.370 -12.657 -25.321 1.00 57.72 76 SER A C 1
ATOM 573 O O . SER A 1 76 ? 20.063 -13.849 -25.236 1.00 57.72 76 SER A O 1
ATOM 575 N N . VAL A 1 77 ? 20.412 -12.012 -26.500 1.00 51.22 77 VAL A N 1
ATOM 576 C CA . VAL A 1 77 ? 20.097 -12.604 -27.824 1.00 51.22 77 VAL A CA 1
ATOM 577 C C . VAL A 1 77 ? 21.258 -12.546 -28.807 1.00 51.22 77 VAL A C 1
ATOM 579 O O . VAL A 1 77 ? 21.872 -11.468 -28.943 1.00 51.22 77 VAL A O 1
#

Nearest PDB structures (foldseek):
  8tfk-assembly1_C  TM=8.626E-01  e=7.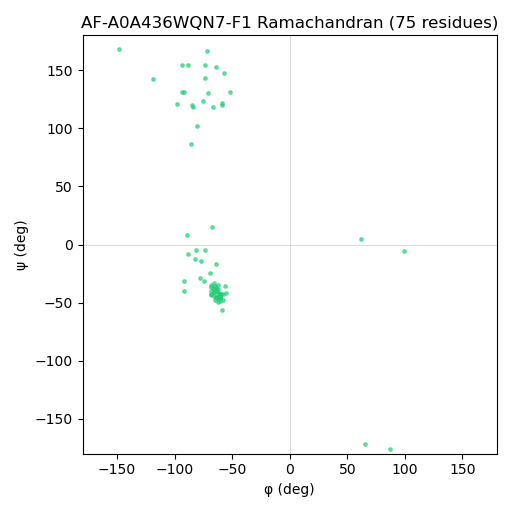986E-02  Methanosarcina mazei Go1
  8ooz-assembly1_C  TM=8.842E-01  e=1.102E-01  Methermicoccus shengliensis DSM 18856
  8ooz-assembly1_I  TM=8.837E-01  e=1.425E-01  Methermicoccus shengliensis DSM 18856
  8oox-assembly1_A  TM=8.484E-01  e=1.033E-01  Methermicoccus shengliensis DSM 18856
  8ooz-assembly1_H  TM=8.821E-01  e=1.520E-01  Methermicoccus shengliensis DSM 18856

pLDDT: mean 85.97, std 11.77, range [51.22, 98.38]

Foldseek 3Di:
DDDDPDDDDDDPCPPDPDDDDQPDLVSNLVCCLPPPVNPVVDDPVVNVVVSVVSVVVVVVVVPDDDPVNCVVPVVPD

Solvent-accessible surface area (backbone atoms only — not comparable to full-atom values): 5117 Å² total; per-residue (Å²): 133,91,82,79,92,71,79,86,81,68,82,90,56,82,92,62,94,67,92,72,75,63,93,45,70,69,53,41,52,50,50,57,74,72,34,74,66,52,65,76,76,45,60,68,70,59,54,54,54,49,52,54,50,54,51,50,53,50,56,57,53,71,70,59,81,47,70,66,58,48,57,63,57,65,74,71,113